Protein AF-V9GYQ1-F1 (afdb_monomer_lite)

Structure (mmCIF, N/CA/C/O backbone):
data_AF-V9GYQ1-F1
#
_entry.id   AF-V9GYQ1-F1
#
loop_
_atom_site.group_PDB
_atom_site.id
_atom_site.type_symbol
_atom_site.label_atom_id
_atom_site.label_alt_id
_atom_site.label_comp_id
_atom_site.label_asym_id
_atom_site.label_entity_id
_atom_site.label_seq_id
_atom_site.pdbx_PDB_ins_code
_atom_site.Cartn_x
_atom_site.Cartn_y
_atom_site.Cartn_z
_atom_site.occupancy
_atom_site.B_iso_or_equiv
_atom_site.auth_seq_id
_atom_site.auth_comp_id
_atom_site.auth_asym_id
_atom_site.auth_atom_id
_atom_site.pdbx_PDB_model_num
ATOM 1 N N . MET A 1 1 ? 3.781 6.134 -8.076 1.00 62.12 1 MET A N 1
ATOM 2 C CA . MET A 1 1 ? 3.965 5.611 -6.710 1.00 62.12 1 MET A CA 1
ATOM 3 C C . MET A 1 1 ? 5.212 6.267 -6.131 1.00 62.12 1 MET A C 1
ATOM 5 O O . MET A 1 1 ? 6.211 6.295 -6.834 1.00 62.12 1 MET A O 1
ATOM 9 N N . ASN A 1 2 ? 5.142 6.885 -4.949 1.00 78.62 2 ASN A N 1
ATOM 10 C CA . ASN A 1 2 ? 6.274 7.593 -4.334 1.00 78.62 2 ASN A CA 1
ATOM 11 C C . ASN A 1 2 ? 6.671 6.866 -3.033 1.00 78.62 2 ASN A C 1
ATOM 13 O O . ASN A 1 2 ? 5.839 6.844 -2.124 1.00 78.62 2 ASN A O 1
ATOM 17 N N . PRO A 1 3 ? 7.883 6.290 -2.925 1.00 83.69 3 PRO A N 1
ATOM 18 C CA . PRO A 1 3 ? 8.334 5.599 -1.713 1.00 83.69 3 PRO A CA 1
ATOM 19 C C . PRO A 1 3 ? 8.293 6.472 -0.455 1.00 83.69 3 PRO A C 1
ATOM 21 O O . PRO A 1 3 ? 7.865 6.01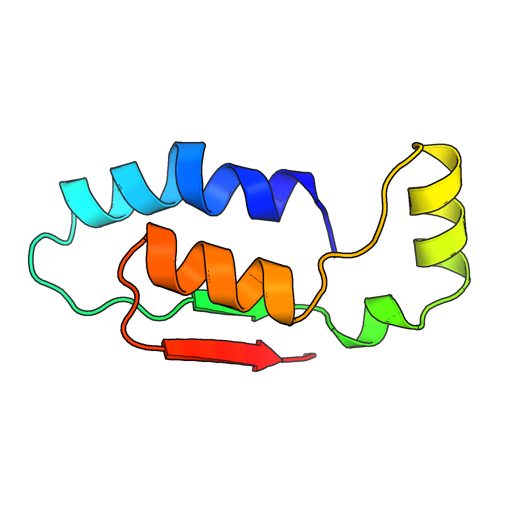3 0.594 1.00 83.69 3 PRO A O 1
ATOM 24 N N . THR A 1 4 ? 8.575 7.772 -0.573 1.00 89.38 4 THR A N 1
ATOM 25 C CA . THR A 1 4 ? 8.480 8.703 0.563 1.00 89.38 4 THR A CA 1
ATOM 26 C C . THR A 1 4 ? 7.056 8.796 1.118 1.00 89.38 4 THR A C 1
ATOM 28 O O . THR A 1 4 ? 6.852 8.970 2.316 1.00 89.38 4 THR A O 1
ATOM 31 N N . SER A 1 5 ? 6.037 8.679 0.260 1.00 89.56 5 SER A N 1
ATOM 32 C CA . SER A 1 5 ? 4.643 8.660 0.715 1.00 89.56 5 SER A CA 1
ATOM 33 C C . SER A 1 5 ? 4.312 7.398 1.511 1.00 89.56 5 SER A C 1
ATOM 35 O O . SER A 1 5 ? 3.450 7.464 2.377 1.00 89.56 5 SER A O 1
ATOM 37 N N . TYR A 1 6 ? 4.985 6.279 1.241 1.00 93.12 6 TYR A N 1
ATOM 38 C CA . TYR A 1 6 ? 4.833 5.054 2.021 1.00 93.12 6 TYR A CA 1
ATOM 39 C C . TYR A 1 6 ? 5.441 5.210 3.420 1.00 93.12 6 TYR A C 1
ATOM 41 O O . TYR A 1 6 ? 4.757 4.934 4.400 1.00 93.12 6 TYR A O 1
ATOM 49 N N . ASP A 1 7 ? 6.646 5.770 3.538 1.00 93.94 7 ASP A N 1
ATOM 50 C CA . ASP A 1 7 ? 7.276 6.006 4.849 1.00 93.94 7 ASP A CA 1
ATOM 51 C C . ASP A 1 7 ? 6.460 6.978 5.720 1.00 93.94 7 ASP A C 1
ATOM 53 O O . ASP A 1 7 ? 6.305 6.796 6.931 1.00 93.94 7 ASP A O 1
ATOM 57 N N . ASN A 1 8 ? 5.855 7.989 5.089 1.00 95.81 8 ASN A N 1
ATOM 58 C CA . ASN A 1 8 ? 4.995 8.958 5.769 1.00 95.81 8 ASN A CA 1
ATOM 59 C C . ASN A 1 8 ? 3.757 8.334 6.425 1.00 95.81 8 ASN A C 1
ATOM 61 O O . ASN A 1 8 ? 3.232 8.931 7.368 1.00 95.81 8 ASN A O 1
ATOM 65 N N . VAL A 1 9 ? 3.305 7.155 5.977 1.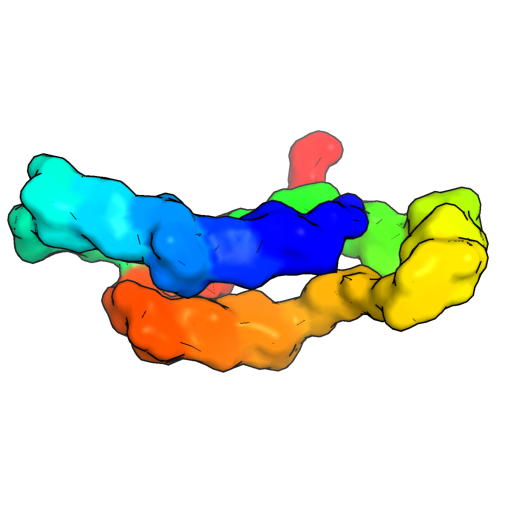00 95.88 9 VAL A N 1
ATOM 66 C CA . VAL A 1 9 ? 2.214 6.422 6.636 1.00 95.88 9 VAL A CA 1
ATOM 67 C C . VAL A 1 9 ? 2.567 6.184 8.101 1.00 95.88 9 VAL A C 1
ATOM 69 O O . VAL A 1 9 ? 1.767 6.508 8.972 1.00 95.88 9 VAL A O 1
ATOM 72 N N . LEU A 1 10 ? 3.776 5.691 8.377 1.00 94.38 10 LEU A N 1
ATOM 73 C CA . LEU A 1 10 ? 4.226 5.354 9.728 1.00 94.38 10 LEU A CA 1
ATOM 74 C C . LEU A 1 10 ? 4.696 6.583 10.508 1.00 94.38 10 LEU A C 1
ATOM 76 O O . LEU A 1 10 ? 4.416 6.708 11.697 1.00 94.38 10 LEU A O 1
ATOM 80 N N . ILE A 1 11 ? 5.411 7.491 9.840 1.00 96.31 11 ILE A N 1
ATOM 81 C CA . ILE A 1 11 ? 6.121 8.591 10.509 1.00 96.31 11 ILE A CA 1
ATOM 82 C C . ILE A 1 11 ? 5.195 9.777 10.801 1.00 96.31 11 ILE A C 1
ATOM 84 O O . ILE A 1 11 ? 5.401 10.494 11.779 1.00 96.31 11 ILE A O 1
ATOM 88 N N . LYS A 1 12 ? 4.182 10.003 9.958 1.00 95.62 12 LYS A N 1
ATOM 89 C CA . LYS A 1 12 ? 3.349 11.208 10.018 1.00 95.62 12 LYS A CA 1
ATOM 90 C C . LYS A 1 12 ? 1.866 10.893 10.147 1.00 95.62 12 LYS A C 1
ATOM 92 O O . LYS A 1 12 ? 1.238 11.302 11.118 1.00 95.62 12 LYS A O 1
ATOM 97 N N . TRP A 1 13 ? 1.304 10.174 9.180 1.00 96.56 13 TRP A N 1
ATOM 98 C CA . TRP A 1 13 ? -0.149 10.062 9.053 1.00 96.56 13 TRP A CA 1
ATOM 99 C C . TRP A 1 13 ? -0.767 9.172 10.121 1.00 96.56 13 TRP A C 1
ATOM 101 O O . TRP A 1 13 ? -1.784 9.541 10.697 1.00 96.56 13 TRP A O 1
ATOM 111 N N . PHE A 1 14 ? -0.149 8.036 10.441 1.00 95.62 14 PHE A N 1
ATOM 112 C CA . PHE A 1 14 ? -0.645 7.173 11.506 1.00 95.62 14 PHE A CA 1
ATOM 113 C C . PHE A 1 14 ? -0.628 7.865 12.885 1.00 95.62 14 PHE A C 1
ATOM 115 O O . PHE A 1 14 ? -1.675 7.870 13.538 1.00 95.62 14 PHE A O 1
ATOM 122 N N . PRO A 1 15 ? 0.466 8.520 13.329 1.00 96.56 15 PRO A N 1
ATOM 123 C CA . PRO A 1 15 ? 0.449 9.325 14.554 1.00 96.56 15 PRO A CA 1
ATOM 124 C C . PRO A 1 15 ? -0.623 10.422 14.557 1.00 96.56 15 PRO A C 1
ATOM 126 O O . PRO A 1 15 ? -1.291 10.637 15.566 1.00 96.56 15 PRO A O 1
ATOM 129 N N . GLU A 1 16 ? -0.822 11.098 13.426 1.00 97.56 16 GLU A N 1
ATOM 130 C CA . GLU A 1 16 ? -1.818 12.162 13.293 1.00 97.56 16 GLU A CA 1
ATOM 131 C C . GLU A 1 16 ? -3.249 11.616 13.436 1.00 97.56 16 GLU A C 1
ATOM 133 O O . GLU A 1 16 ? -4.007 12.064 14.299 1.00 97.56 16 GLU A O 1
ATOM 138 N N . VAL A 1 17 ? -3.608 10.584 12.668 1.00 95.75 17 VAL A N 1
ATOM 139 C CA . VAL A 1 17 ? -4.953 9.988 12.713 1.00 95.75 17 VAL A CA 1
ATOM 140 C C . VAL A 1 17 ? -5.219 9.337 14.068 1.00 95.75 17 VAL A C 1
ATOM 142 O O . VAL A 1 17 ? -6.301 9.503 14.624 1.00 95.75 17 VAL A O 1
ATOM 145 N N . THR A 1 18 ? -4.241 8.654 14.663 1.00 94.44 18 THR A N 1
ATOM 146 C CA . THR A 1 18 ? -4.412 8.087 16.011 1.00 94.44 18 THR A CA 1
ATOM 147 C C . THR A 1 18 ? -4.548 9.155 17.093 1.00 94.44 18 THR A C 1
ATOM 149 O O . THR A 1 18 ? -5.183 8.896 18.116 1.00 94.44 18 THR A O 1
ATOM 152 N N . HIS A 1 19 ? -4.005 10.357 16.892 1.00 96.31 19 HIS A N 1
ATOM 153 C CA . HIS A 1 19 ? -4.197 11.472 17.811 1.00 96.31 19 HIS A CA 1
ATOM 154 C C . HIS A 1 19 ? -5.611 12.060 17.709 1.00 96.31 19 HIS A C 1
ATOM 156 O O . HIS A 1 19 ? -6.276 12.207 18.737 1.00 96.31 19 HIS A O 1
ATOM 162 N N . PHE A 1 20 ? -6.075 12.360 16.492 1.00 97.12 20 PHE A N 1
ATOM 163 C CA . PHE A 1 20 ? -7.327 13.092 16.260 1.00 97.12 20 PHE A CA 1
ATOM 164 C C . PHE A 1 20 ? -8.571 12.201 16.117 1.00 97.12 20 PHE A C 1
ATOM 166 O O . PHE A 1 20 ? -9.671 12.624 16.461 1.00 97.12 20 PHE A O 1
ATOM 173 N N . CYS A 1 21 ? -8.417 10.962 15.651 1.00 94.00 21 CYS A N 1
ATOM 174 C CA . CYS A 1 21 ? -9.502 10.021 15.355 1.00 94.00 21 CYS A CA 1
ATOM 175 C C . CYS A 1 21 ? -9.401 8.754 16.222 1.00 94.00 21 CYS A C 1
ATOM 177 O O . CYS A 1 21 ? -9.521 7.628 15.735 1.00 94.00 21 CYS A O 1
ATOM 179 N N . ARG A 1 22 ? -9.152 8.923 17.527 1.00 92.88 22 ARG A N 1
ATOM 180 C CA . ARG A 1 22 ? -9.012 7.804 18.476 1.00 92.88 22 ARG A CA 1
ATOM 181 C C . ARG A 1 22 ? -10.213 6.857 18.422 1.00 92.88 22 ARG A C 1
ATOM 183 O O . ARG A 1 22 ? -11.353 7.288 18.551 1.00 92.88 22 ARG A O 1
ATOM 190 N N . GLY A 1 23 ? -9.936 5.560 18.288 1.00 90.00 23 GLY A N 1
ATOM 191 C CA . GLY A 1 23 ? -10.953 4.503 18.281 1.00 90.00 23 GLY A CA 1
ATOM 192 C C . GLY A 1 23 ? -11.709 4.335 16.959 1.00 90.00 23 GLY A C 1
ATOM 193 O O . GLY A 1 23 ? -12.556 3.450 16.869 1.00 90.00 23 GLY A O 1
ATOM 194 N N . ILE A 1 24 ? -11.406 5.137 15.933 1.00 94.88 24 ILE A N 1
ATOM 195 C CA . ILE A 1 24 ? -12.035 5.016 14.615 1.00 94.88 24 ILE A CA 1
ATOM 196 C C . ILE A 1 24 ? -11.275 3.984 13.763 1.00 94.88 24 ILE A C 1
ATOM 198 O O . ILE A 1 24 ? -10.044 4.051 13.686 1.00 94.88 24 ILE A O 1
ATOM 202 N N . PRO A 1 25 ? -11.968 3.035 13.103 1.00 94.12 25 PRO A N 1
ATOM 203 C CA . PRO A 1 25 ? -11.332 2.101 12.179 1.00 94.12 25 PRO A CA 1
ATOM 204 C C . PRO A 1 25 ? -10.645 2.820 11.012 1.00 94.12 25 PRO A C 1
ATOM 206 O O . PRO A 1 25 ? -11.213 3.726 10.406 1.00 94.12 25 PRO A O 1
ATOM 209 N N . MET A 1 26 ? -9.437 2.377 10.665 1.00 95.19 26 MET A N 1
ATOM 210 C CA . MET A 1 26 ? -8.656 2.913 9.546 1.00 95.19 26 MET A CA 1
ATOM 211 C C . MET A 1 26 ? -8.521 1.881 8.430 1.00 95.19 26 MET A C 1
ATOM 213 O O . MET A 1 26 ? -8.416 0.685 8.695 1.00 95.19 26 MET A O 1
ATOM 217 N N . VAL A 1 27 ? -8.464 2.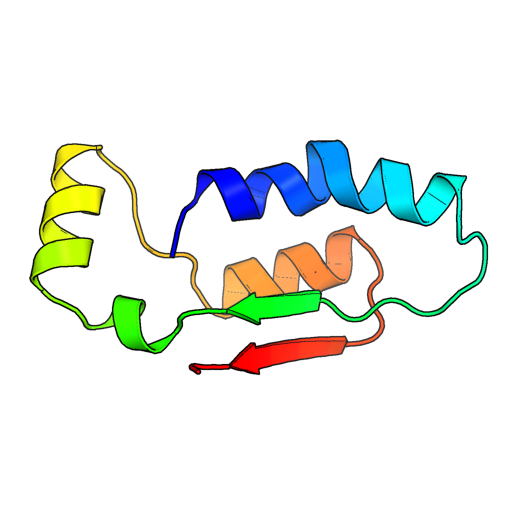350 7.186 1.00 96.69 27 VAL A N 1
ATOM 218 C CA . VAL A 1 27 ? -8.160 1.539 5.999 1.00 96.69 27 VAL A CA 1
ATOM 219 C C . VAL A 1 27 ? -6.965 2.169 5.294 1.00 96.69 27 VAL A C 1
ATOM 221 O O . VAL A 1 27 ? -6.923 3.387 5.120 1.00 96.69 27 VAL A O 1
ATOM 224 N N . LEU A 1 28 ? -5.996 1.350 4.888 1.00 97.62 28 LEU A N 1
ATOM 225 C CA . LEU A 1 28 ? -4.840 1.796 4.118 1.00 97.62 28 LEU A CA 1
ATOM 226 C C . LEU A 1 28 ? -5.094 1.565 2.625 1.00 97.62 28 LEU A C 1
ATOM 228 O O . LEU A 1 28 ? -5.416 0.451 2.219 1.00 97.62 28 LEU A O 1
ATOM 232 N N . ILE A 1 29 ? -4.922 2.604 1.803 1.00 97.25 29 ILE A N 1
ATOM 233 C CA . ILE A 1 29 ? -5.118 2.518 0.349 1.00 97.25 29 ILE A CA 1
ATOM 234 C C . ILE A 1 29 ? -3.809 2.831 -0.381 1.00 97.25 29 ILE A C 1
ATOM 236 O O . ILE A 1 29 ? -3.277 3.938 -0.297 1.00 97.25 29 ILE A O 1
ATOM 240 N N . GLY A 1 30 ? -3.292 1.854 -1.125 1.00 96.12 30 GLY A N 1
ATOM 241 C CA . GLY A 1 30 ? -2.201 2.032 -2.076 1.00 96.12 30 GLY A CA 1
ATOM 242 C C . GLY A 1 30 ? -2.713 2.577 -3.409 1.00 96.12 30 GLY A C 1
ATOM 243 O O . GLY A 1 30 ? -3.361 1.862 -4.167 1.00 96.12 30 GLY A O 1
ATOM 244 N N . CYS A 1 31 ? -2.403 3.834 -3.718 1.00 94.81 31 CYS A N 1
ATOM 245 C CA . CYS A 1 31 ? -2.851 4.484 -4.953 1.00 94.81 31 CYS A CA 1
ATOM 246 C C . CYS A 1 31 ? -1.812 4.399 -6.087 1.00 94.81 31 CYS A C 1
ATOM 248 O O . CYS A 1 31 ? -0.606 4.263 -5.846 1.00 94.81 31 CYS A O 1
ATOM 250 N N . LYS A 1 32 ? -2.273 4.632 -7.323 1.00 93.31 32 LYS A N 1
ATOM 251 C CA . LYS A 1 32 ? -1.448 4.716 -8.546 1.00 93.31 32 LYS A CA 1
ATOM 252 C C . LYS A 1 32 ? -0.696 3.412 -8.843 1.00 93.31 32 LYS A C 1
ATOM 254 O O . LYS A 1 32 ? 0.524 3.418 -9.060 1.00 93.31 32 LYS A O 1
ATOM 259 N N . THR A 1 33 ? -1.399 2.284 -8.745 1.00 94.19 33 THR A N 1
ATOM 260 C CA . THR A 1 33 ? -0.823 0.948 -8.955 1.00 94.19 33 THR A CA 1
ATOM 261 C C . THR A 1 33 ? -0.497 0.643 -10.414 1.00 94.19 33 THR A C 1
ATOM 263 O O . THR A 1 33 ? 0.397 -0.164 -10.677 1.00 94.19 33 THR A O 1
ATOM 266 N N . ASP A 1 34 ? -1.128 1.347 -11.352 1.00 93.44 34 ASP A N 1
ATOM 267 C CA . ASP A 1 34 ? -0.763 1.411 -12.768 1.00 93.44 34 ASP A CA 1
ATOM 268 C C . ASP A 1 34 ? 0.725 1.753 -12.965 1.00 93.44 34 ASP A C 1
ATOM 270 O O . ASP A 1 34 ? 1.429 1.108 -13.748 1.00 93.44 34 ASP A O 1
ATOM 274 N N . LEU A 1 35 ? 1.252 2.678 -12.154 1.00 93.25 35 LEU A N 1
ATOM 275 C CA . LEU A 1 35 ? 2.635 3.145 -12.254 1.00 93.25 35 LEU A CA 1
ATOM 276 C C . LEU A 1 35 ? 3.682 2.090 -11.866 1.00 93.25 35 LEU A C 1
ATOM 278 O O . LEU A 1 35 ? 4.867 2.310 -12.107 1.00 93.25 35 LEU A O 1
ATOM 282 N N . ARG A 1 36 ? 3.292 0.939 -11.299 1.00 93.00 36 ARG A N 1
ATOM 283 C CA . ARG A 1 36 ? 4.231 -0.172 -11.044 1.00 93.00 36 ARG A CA 1
ATOM 284 C C . ARG A 1 36 ? 4.776 -0.795 -12.324 1.00 93.00 36 ARG A C 1
ATOM 286 O O . ARG A 1 36 ? 5.855 -1.378 -12.298 1.00 93.00 36 ARG A O 1
ATOM 293 N N . LYS A 1 37 ? 4.023 -0.708 -13.424 1.00 91.38 37 LYS A N 1
ATOM 294 C CA . LYS A 1 37 ? 4.410 -1.250 -14.736 1.00 91.38 37 LYS A CA 1
ATOM 295 C C . LYS A 1 37 ? 4.826 -0.157 -15.723 1.00 91.38 37 LYS A C 1
ATOM 297 O O . LYS A 1 37 ? 5.267 -0.478 -16.826 1.00 91.38 37 LYS A O 1
ATOM 302 N N . ASP A 1 38 ? 4.713 1.115 -15.339 1.00 95.12 38 ASP A N 1
ATOM 303 C CA . ASP A 1 38 ? 5.086 2.239 -16.192 1.00 95.12 38 ASP A CA 1
ATOM 304 C C . ASP A 1 38 ? 6.612 2.348 -16.339 1.00 95.12 38 ASP A C 1
ATOM 306 O O . ASP A 1 38 ? 7.351 2.528 -15.368 1.00 95.12 38 ASP A O 1
ATOM 310 N N . LYS A 1 39 ? 7.100 2.239 -17.579 1.00 95.69 39 LYS A N 1
ATOM 311 C CA . LYS A 1 39 ? 8.540 2.179 -17.869 1.00 95.69 39 LYS A CA 1
ATOM 312 C C . LYS A 1 39 ? 9.266 3.472 -17.496 1.00 95.69 39 LYS A C 1
ATOM 314 O O . LYS A 1 39 ? 10.395 3.404 -17.006 1.00 95.69 39 LYS A O 1
ATOM 319 N N . GLU A 1 40 ? 8.638 4.627 -17.707 1.00 95.44 40 GLU A N 1
ATOM 320 C CA . GLU A 1 40 ? 9.242 5.925 -17.395 1.00 95.44 40 GLU A CA 1
ATOM 321 C C . GLU A 1 40 ? 9.343 6.146 -15.883 1.00 95.44 40 GLU A C 1
ATOM 323 O O . GLU A 1 40 ? 10.396 6.558 -15.391 1.00 95.44 40 GLU A O 1
ATOM 328 N N . GLN A 1 41 ? 8.303 5.808 -15.119 1.00 93.12 41 GLN A N 1
ATOM 329 C CA . GLN A 1 41 ? 8.351 5.838 -13.657 1.00 93.12 41 GLN A CA 1
ATOM 330 C C . GLN A 1 41 ? 9.399 4.872 -13.108 1.00 93.12 41 GLN A C 1
ATOM 332 O O . GLN A 1 41 ? 10.199 5.266 -12.261 1.00 93.12 41 GLN A O 1
ATOM 337 N N . LEU A 1 42 ? 9.467 3.642 -13.623 1.00 94.44 42 LEU A N 1
ATOM 338 C CA . LEU A 1 42 ? 10.493 2.678 -13.220 1.00 94.44 42 LEU A CA 1
ATOM 339 C C . LEU A 1 42 ? 11.911 3.169 -13.532 1.00 94.44 42 LEU A C 1
ATOM 341 O O . LEU A 1 42 ? 12.842 2.877 -12.783 1.00 94.44 42 LEU A O 1
ATOM 345 N N . ARG A 1 43 ? 12.107 3.903 -14.633 1.00 95.62 43 ARG A N 1
ATOM 346 C CA . ARG A 1 43 ? 13.400 4.521 -14.958 1.00 95.62 43 ARG A CA 1
ATOM 347 C C . ARG A 1 43 ? 13.753 5.626 -13.963 1.00 95.62 43 ARG A C 1
ATOM 349 O O . ARG A 1 43 ? 14.882 5.653 -13.482 1.00 95.62 43 ARG A O 1
ATOM 356 N N . LYS A 1 44 ? 12.795 6.493 -13.619 1.00 94.38 44 LYS A N 1
ATOM 357 C CA . LYS A 1 44 ? 12.978 7.564 -12.624 1.00 94.38 44 LYS A CA 1
ATOM 358 C C . LYS A 1 44 ? 13.302 7.014 -11.236 1.00 94.38 44 LYS A C 1
ATOM 360 O O . LYS A 1 44 ? 14.239 7.491 -10.608 1.00 94.38 44 LYS A O 1
ATOM 365 N N . LEU A 1 45 ? 12.570 5.994 -10.786 1.00 93.12 45 LEU A N 1
ATOM 366 C CA . LEU A 1 45 ? 12.816 5.342 -9.498 1.00 93.12 45 LEU A CA 1
ATOM 367 C C . LEU A 1 45 ? 14.208 4.705 -9.459 1.00 93.12 45 LEU A C 1
ATOM 369 O O . LEU A 1 45 ? 14.975 4.991 -8.545 1.00 93.12 45 LEU A O 1
ATOM 373 N N . ARG A 1 46 ? 14.593 3.954 -10.500 1.00 93.69 46 ARG A N 1
ATOM 374 C CA . ARG A 1 46 ? 15.936 3.357 -10.587 1.00 93.69 46 ARG A CA 1
ATOM 375 C C . ARG A 1 46 ? 17.058 4.393 -10.606 1.00 93.69 46 ARG A C 1
ATOM 377 O O . ARG A 1 46 ? 18.073 4.177 -9.955 1.00 93.69 46 ARG A O 1
ATOM 384 N N . ALA A 1 47 ? 16.877 5.517 -11.302 1.00 95.62 47 ALA A N 1
ATOM 385 C CA . ALA A 1 47 ? 17.846 6.616 -11.290 1.00 95.62 47 ALA A CA 1
ATOM 386 C C . ALA A 1 47 ? 18.036 7.218 -9.884 1.00 95.62 47 ALA A C 1
ATOM 388 O O . ALA A 1 47 ? 19.120 7.697 -9.568 1.00 95.62 47 ALA A O 1
ATOM 389 N N . ALA A 1 48 ? 17.006 7.147 -9.039 1.00 93.75 48 ALA A N 1
ATOM 390 C CA . ALA A 1 48 ? 17.050 7.540 -7.635 1.00 93.75 48 ALA A CA 1
ATOM 391 C C . ALA A 1 48 ? 17.412 6.383 -6.677 1.00 93.75 48 ALA A C 1
ATOM 393 O O . ALA A 1 48 ? 17.324 6.570 -5.469 1.00 93.75 48 ALA A O 1
ATOM 394 N N . GLN A 1 49 ? 17.796 5.203 -7.188 1.00 93.50 49 GLN A N 1
ATOM 395 C CA . GLN A 1 49 ? 18.047 3.982 -6.400 1.00 93.50 49 GLN A CA 1
ATOM 396 C C . GLN A 1 49 ? 16.849 3.534 -5.544 1.00 93.50 49 GLN A C 1
ATOM 398 O O . GLN A 1 49 ? 17.004 2.981 -4.459 1.00 93.50 49 GLN A O 1
ATOM 403 N N . LEU A 1 50 ? 15.640 3.768 -6.047 1.00 93.19 50 LEU A N 1
ATOM 404 C CA . LEU A 1 50 ? 14.389 3.398 -5.403 1.00 93.19 50 LEU A CA 1
ATOM 405 C C . LEU A 1 50 ? 13.648 2.329 -6.208 1.00 93.19 50 LEU A C 1
ATOM 407 O O . LEU A 1 50 ? 13.807 2.208 -7.426 1.00 93.19 50 LEU A O 1
ATOM 411 N N . GLU A 1 51 ? 12.757 1.618 -5.523 1.00 92.31 51 GLU A N 1
ATOM 412 C CA . GLU A 1 51 ? 11.849 0.640 -6.117 1.00 92.31 51 GLU A CA 1
ATOM 413 C C . GLU A 1 51 ? 10.382 1.009 -5.850 1.00 92.31 51 GLU A C 1
ATOM 415 O O . GLU A 1 51 ? 10.073 1.698 -4.871 1.00 92.31 51 GLU A O 1
ATOM 420 N N . PRO A 1 52 ? 9.443 0.588 -6.717 1.00 93.88 52 PRO A N 1
ATOM 421 C CA . PRO A 1 52 ? 8.022 0.716 -6.430 1.00 93.88 52 PRO A CA 1
ATOM 422 C C . PRO A 1 52 ? 7.635 -0.076 -5.184 1.00 93.88 52 PRO A C 1
ATOM 424 O O . PRO A 1 52 ? 8.098 -1.193 -4.972 1.00 93.88 52 PRO A O 1
ATOM 427 N N . ILE A 1 53 ? 6.689 0.461 -4.420 1.00 95.19 53 ILE A N 1
ATOM 428 C CA . ILE A 1 53 ? 6.123 -0.238 -3.269 1.00 95.19 53 ILE A CA 1
ATOM 429 C C . ILE A 1 53 ? 5.336 -1.458 -3.744 1.00 95.19 53 ILE A C 1
ATOM 431 O O . ILE A 1 53 ? 4.401 -1.348 -4.545 1.00 95.19 53 ILE A O 1
ATOM 435 N N . THR A 1 54 ? 5.707 -2.622 -3.231 1.00 94.94 54 THR A N 1
ATOM 436 C CA . THR A 1 54 ? 5.047 -3.898 -3.513 1.00 94.94 54 THR A CA 1
ATOM 437 C C . THR A 1 54 ? 3.758 -4.058 -2.710 1.00 94.94 54 THR A C 1
ATOM 439 O O . THR A 1 54 ? 3.554 -3.405 -1.686 1.00 94.94 54 THR A O 1
ATOM 442 N N . TYR A 1 55 ? 2.899 -4.977 -3.153 1.00 95.69 55 TYR A N 1
ATOM 443 C CA . TYR A 1 55 ? 1.691 -5.349 -2.413 1.00 95.69 55 TYR A CA 1
ATOM 444 C C . TYR A 1 55 ? 2.018 -5.843 -0.993 1.00 95.69 55 TYR A C 1
ATOM 446 O O . TYR A 1 55 ? 1.375 -5.445 -0.027 1.00 95.69 55 TYR A O 1
ATOM 454 N N . MET A 1 56 ? 3.078 -6.649 -0.851 1.00 97.00 56 MET A N 1
ATOM 455 C CA . MET A 1 56 ? 3.506 -7.190 0.445 1.00 97.00 56 MET A CA 1
ATOM 456 C C . MET A 1 56 ? 4.005 -6.107 1.405 1.00 97.00 56 MET A C 1
ATOM 458 O O . MET A 1 56 ? 3.709 -6.166 2.594 1.00 97.00 56 MET A O 1
ATOM 462 N N . GLN A 1 57 ? 4.718 -5.093 0.903 1.00 96.12 57 GLN A N 1
ATOM 463 C CA . GLN A 1 57 ? 5.094 -3.933 1.718 1.00 96.12 57 GLN A CA 1
ATOM 464 C C . GLN A 1 57 ? 3.853 -3.162 2.184 1.00 96.12 57 GLN A C 1
ATOM 466 O O . GLN A 1 57 ? 3.751 -2.819 3.357 1.00 96.12 57 GLN A O 1
ATOM 471 N N . GLY A 1 58 ? 2.876 -2.952 1.297 1.00 96.62 58 GLY A N 1
ATOM 472 C CA . GLY A 1 58 ? 1.601 -2.330 1.653 1.00 96.62 58 GLY A CA 1
ATOM 473 C C . GLY A 1 58 ? 0.833 -3.090 2.741 1.00 96.62 58 GLY A C 1
ATOM 474 O O . GLY A 1 58 ? 0.379 -2.480 3.709 1.00 96.62 58 GLY A O 1
ATOM 475 N N . LEU A 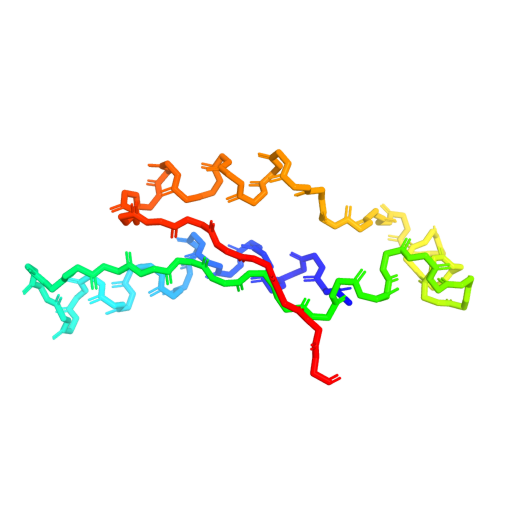1 59 ? 0.765 -4.421 2.635 1.00 97.31 59 LEU A N 1
ATOM 476 C CA . LEU A 1 59 ? 0.194 -5.281 3.675 1.00 97.31 59 LEU A CA 1
ATOM 477 C C . LEU A 1 59 ? 0.950 -5.170 5.001 1.00 97.31 59 LEU A C 1
ATOM 479 O O . LEU A 1 59 ? 0.324 -4.985 6.041 1.00 97.31 59 LEU A O 1
ATOM 483 N N . SER A 1 60 ? 2.283 -5.219 4.975 1.00 97.38 60 SER A N 1
ATOM 484 C CA . SER A 1 60 ? 3.083 -5.080 6.195 1.00 97.38 60 SER A CA 1
ATOM 485 C C . SER A 1 60 ? 2.849 -3.728 6.874 1.00 97.38 60 SER A C 1
ATOM 487 O O . SER A 1 60 ? 2.683 -3.670 8.090 1.00 97.38 60 SER A O 1
ATOM 489 N N . ALA A 1 61 ? 2.758 -2.639 6.106 1.00 96.62 61 ALA A N 1
ATOM 490 C CA . ALA A 1 61 ? 2.412 -1.331 6.654 1.00 96.62 61 ALA A CA 1
ATOM 491 C C . ALA A 1 61 ? 1.002 -1.315 7.266 1.00 96.62 61 ALA A C 1
ATOM 493 O O . ALA A 1 61 ? 0.820 -0.739 8.336 1.00 96.62 61 ALA A O 1
ATOM 494 N N . CYS A 1 62 ? 0.023 -1.972 6.632 1.00 97.50 62 CYS A N 1
ATOM 495 C CA . CYS A 1 62 ? -1.336 -2.116 7.161 1.00 97.50 62 CYS A CA 1
ATOM 496 C C . CYS A 1 62 ? -1.349 -2.802 8.533 1.00 97.50 62 CYS A C 1
ATOM 498 O O . CYS A 1 62 ? -2.012 -2.320 9.453 1.00 97.50 62 CYS A O 1
ATOM 500 N N . GLU A 1 63 ? -0.588 -3.887 8.687 1.00 97.25 63 GLU A N 1
ATOM 501 C CA . GLU A 1 63 ? -0.434 -4.595 9.961 1.00 97.25 63 GLU A CA 1
ATOM 502 C C . GLU A 1 63 ? 0.245 -3.714 11.018 1.00 97.25 63 GLU A C 1
ATOM 504 O O . GLU A 1 63 ? -0.239 -3.617 12.148 1.00 97.25 63 GLU A O 1
ATOM 509 N N . GLN A 1 64 ? 1.322 -3.014 10.645 1.00 96.62 64 GLN A N 1
ATOM 510 C CA . GLN A 1 64 ? 2.069 -2.133 11.550 1.00 96.62 64 GLN A CA 1
ATOM 511 C C . GLN A 1 64 ? 1.201 -1.002 12.117 1.00 96.62 64 GLN A C 1
ATOM 513 O O . GLN A 1 64 ? 1.278 -0.710 13.311 1.00 96.62 64 GLN A O 1
ATOM 518 N N . ILE A 1 65 ? 0.337 -0.401 11.292 1.00 95.94 65 ILE A N 1
ATOM 519 C CA . ILE A 1 65 ? -0.586 0.660 11.728 1.00 95.94 65 ILE A CA 1
ATOM 520 C C . ILE A 1 65 ? -1.918 0.130 12.268 1.00 95.94 65 ILE A C 1
ATOM 522 O O . ILE A 1 65 ? -2.783 0.920 12.643 1.00 95.94 65 ILE A O 1
ATOM 526 N N . ARG A 1 66 ? -2.110 -1.195 12.298 1.00 95.38 66 ARG A N 1
ATOM 527 C CA . ARG A 1 66 ? -3.361 -1.848 12.721 1.00 95.38 66 ARG A CA 1
ATOM 528 C C . ARG A 1 66 ? -4.586 -1.330 11.960 1.00 95.38 66 ARG A C 1
ATOM 530 O O . ARG A 1 66 ? -5.661 -1.157 12.538 1.00 95.38 66 ARG A O 1
ATOM 537 N N . ALA A 1 67 ? -4.420 -1.061 10.668 1.00 97.19 67 ALA A N 1
ATOM 538 C CA . ALA A 1 67 ? -5.550 -0.766 9.802 1.00 97.19 67 ALA A CA 1
ATOM 539 C C . ALA A 1 67 ? -6.378 -2.043 9.592 1.00 97.19 67 ALA A C 1
ATOM 541 O O . ALA A 1 67 ? -5.848 -3.151 9.544 1.00 97.19 67 ALA A O 1
ATOM 542 N N . ALA A 1 68 ? -7.693 -1.881 9.474 1.00 96.81 68 ALA A N 1
ATOM 543 C CA . ALA A 1 68 ? -8.634 -2.983 9.315 1.00 96.81 68 ALA A CA 1
ATOM 544 C C . ALA A 1 68 ? -8.497 -3.681 7.955 1.00 96.81 68 ALA A C 1
ATOM 546 O O . ALA A 1 68 ? -8.870 -4.844 7.817 1.00 96.81 68 ALA A O 1
ATOM 547 N N . LEU A 1 69 ? -8.002 -2.962 6.944 1.00 96.94 69 LEU A N 1
ATOM 548 C CA . LEU A 1 69 ? -7.887 -3.462 5.583 1.00 96.94 69 LEU A CA 1
ATOM 549 C C . LEU A 1 69 ? -6.811 -2.699 4.802 1.00 96.94 69 LEU A C 1
ATOM 551 O O . LEU A 1 69 ? -6.654 -1.486 4.969 1.00 96.94 69 LEU A O 1
ATOM 555 N N . TYR A 1 70 ? -6.133 -3.419 3.907 1.00 97.94 70 TYR A N 1
ATOM 556 C CA . TYR A 1 70 ? -5.309 -2.854 2.847 1.00 97.94 70 TYR A CA 1
ATOM 557 C C . TYR A 1 70 ? -5.990 -3.060 1.496 1.00 97.94 70 TYR A C 1
ATOM 559 O O . TYR A 1 70 ? -6.367 -4.182 1.161 1.00 97.94 70 TYR A O 1
ATOM 567 N N . LEU A 1 71 ? -6.127 -1.989 0.719 1.00 97.56 71 LEU A N 1
ATOM 568 C CA . LEU A 1 71 ? -6.627 -2.032 -0.652 1.00 97.56 71 LEU A CA 1
ATOM 569 C C . LEU A 1 71 ? -5.675 -1.304 -1.589 1.00 97.56 71 LEU A C 1
ATOM 571 O O . LEU A 1 71 ? -4.935 -0.409 -1.188 1.00 97.56 71 LEU A O 1
ATOM 575 N N . GLU A 1 72 ? -5.743 -1.648 -2.867 1.00 96.50 72 GLU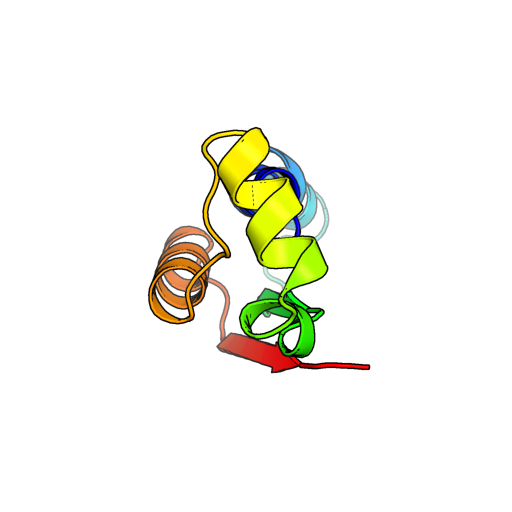 A N 1
ATOM 576 C CA . GLU A 1 72 ? -4.996 -0.977 -3.916 1.00 96.50 72 GLU A CA 1
ATOM 577 C C . GLU A 1 72 ? -5.925 -0.517 -5.027 1.00 96.50 72 GLU A C 1
ATOM 579 O O . GLU A 1 72 ? -6.835 -1.240 -5.429 1.00 96.50 72 GLU A O 1
ATOM 584 N N . CYS A 1 73 ? -5.680 0.681 -5.546 1.00 95.75 73 CYS A N 1
ATOM 585 C CA . CYS A 1 73 ? -6.452 1.217 -6.653 1.00 95.75 73 CYS A CA 1
ATOM 586 C C . CYS A 1 73 ? -5.593 2.026 -7.628 1.00 95.75 73 CYS A C 1
ATOM 588 O O . CYS A 1 73 ? -4.508 2.533 -7.316 1.00 95.75 73 CYS A O 1
ATOM 590 N N . SER A 1 74 ? -6.133 2.160 -8.833 1.00 92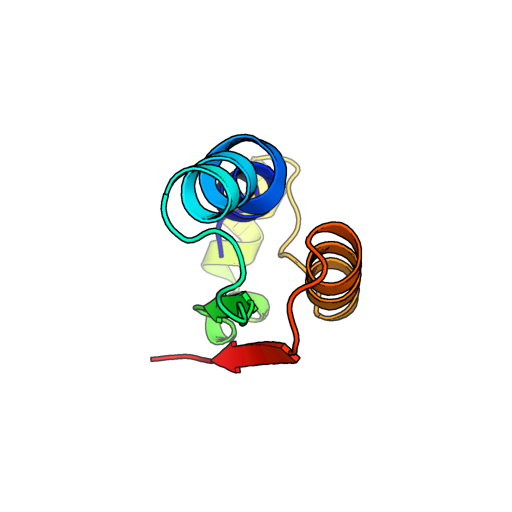.75 74 SER A N 1
ATOM 591 C CA . SER A 1 74 ? -5.694 3.113 -9.841 1.00 92.75 74 SER A CA 1
ATOM 592 C C . SER A 1 74 ? -6.904 3.948 -10.231 1.00 92.75 74 SER A C 1
ATOM 594 O O . SER A 1 74 ? -7.980 3.385 -10.429 1.00 92.75 74 SER A O 1
ATOM 596 N N . ALA A 1 75 ? -6.723 5.264 -10.293 1.00 78.69 75 ALA A N 1
ATOM 597 C CA . ALA A 1 75 ? -7.736 6.223 -10.724 1.00 78.69 75 ALA A CA 1
ATOM 598 C C . ALA A 1 75 ? -7.398 6.744 -12.120 1.00 78.69 75 ALA A C 1
ATOM 600 O O . ALA A 1 75 ? -6.182 6.808 -12.418 1.00 78.69 75 ALA A O 1
#

Organism: Homo sapiens (NCBI:txid9606)

Sequence (75 aa):
MNPTSYDNVLIKWFPEVTHFCRGIPMVLIGCKTDLRKDKEQLRKLRAAQLEPITYMQGLSACEQIRAALYLECSA

Secondary structure (DSSP, 8-state):
--HHHHHHIIIIIHHHHHHHSTT---EEEEE-GGGGS-HHHHHHHHHTT--PPPHHHHHHHHHHTT-SEEEEE--

pLDDT: mean 94.04, std 5.08, range [62.12, 97.94]

InterPro domains:
  IPR001806 Small GTPase [PF00071] (2-75)
  IPR001806 Small GTPase [SM00174] (1-75)
  IPR003578 Small GTPase Rho [PTHR24072] (2-75)
  IPR027417 P-loop containing nucleoside triphosphate hydrolase [G3DSA:3.40.50.300] (1-75)
  IPR027417 P-loop containing nucleoside triphosphate hydrolase [SSF52540] (2-75)

Radius of gyration: 13.42 Å; chains: 1; bounding box: 30×20×36 Å

Foldseek 3Di:
DDVVVLVCLPVPVLVVCCVPVPPDAAEAEAEDVVLLPPPVSQVVQVVVVHHDDDPVSQVVSCVVSVHPYYYYDYD